Protein AF-A0A0R3RC57-F1 (afdb_monomer_lite)

Structure (mmCIF, N/CA/C/O backbone):
data_AF-A0A0R3RC57-F1
#
_entry.id   AF-A0A0R3RC57-F1
#
loop_
_atom_site.group_PDB
_atom_site.id
_atom_site.type_symbol
_atom_site.label_atom_id
_atom_site.label_alt_id
_atom_site.label_comp_id
_atom_site.label_asym_id
_atom_site.label_entity_id
_atom_site.label_seq_id
_atom_site.pdbx_PDB_ins_code
_atom_site.Cartn_x
_atom_site.Cartn_y
_atom_site.Cartn_z
_atom_site.occupancy
_atom_site.B_iso_or_equiv
_atom_site.auth_seq_id
_atom_site.auth_comp_id
_atom_site.auth_asym_id
_atom_site.auth_atom_id
_atom_site.pdbx_PDB_model_num
ATOM 1 N N . LEU A 1 1 ? 7.160 -2.584 8.795 1.00 92.94 1 LEU A N 1
ATOM 2 C CA . LEU A 1 1 ? 5.883 -3.327 8.673 1.00 92.94 1 LEU A CA 1
ATOM 3 C C . LEU A 1 1 ? 5.957 -4.196 7.438 1.00 92.94 1 LEU A C 1
ATOM 5 O O . LEU A 1 1 ? 6.513 -3.754 6.441 1.00 92.94 1 LEU A O 1
ATOM 9 N N . THR A 1 2 ? 5.353 -5.369 7.499 1.00 95.31 2 THR A N 1
ATOM 10 C CA . THR A 1 2 ? 5.148 -6.267 6.368 1.00 95.31 2 THR A CA 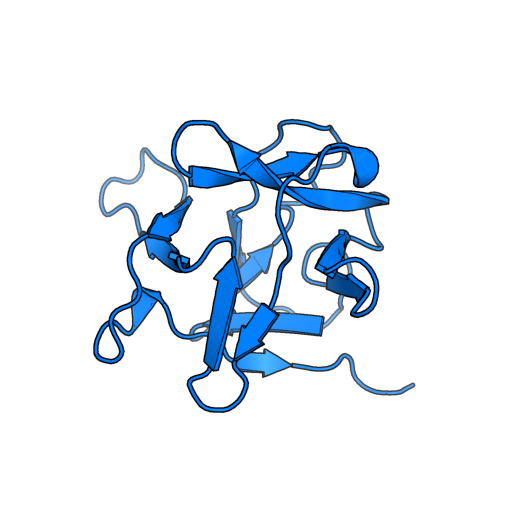1
ATOM 11 C C . THR A 1 2 ? 3.653 -6.541 6.260 1.00 95.31 2 THR A C 1
ATOM 13 O O . THR A 1 2 ? 2.995 -6.787 7.271 1.00 95.31 2 THR A O 1
ATOM 16 N N . PHE A 1 3 ? 3.108 -6.469 5.047 1.00 97.19 3 PHE A N 1
ATOM 17 C CA . PHE A 1 3 ? 1.697 -6.741 4.768 1.00 97.19 3 PHE A CA 1
ATOM 18 C C . PHE A 1 3 ? 1.585 -8.117 4.127 1.00 97.19 3 PHE A C 1
ATOM 20 O O . PHE A 1 3 ? 1.919 -8.268 2.952 1.00 97.19 3 PHE A O 1
ATOM 27 N N . ARG A 1 4 ? 1.156 -9.120 4.895 1.00 96.44 4 ARG A N 1
ATOM 28 C CA . ARG A 1 4 ? 1.117 -10.518 4.456 1.00 96.44 4 ARG A CA 1
ATOM 29 C C . ARG A 1 4 ? -0.303 -10.998 4.193 1.00 96.44 4 ARG A C 1
ATOM 31 O O . ARG A 1 4 ? -1.207 -10.741 4.977 1.00 96.44 4 ARG A O 1
ATOM 38 N N . GLN A 1 5 ? -0.474 -11.786 3.142 1.00 95.75 5 GLN A N 1
ATOM 39 C CA . GLN A 1 5 ? -1.684 -12.546 2.862 1.00 95.75 5 GLN A CA 1
ATOM 40 C C . GLN A 1 5 ? -1.277 -13.974 2.485 1.00 95.75 5 GLN A C 1
ATOM 42 O O . GLN A 1 5 ? -0.599 -14.202 1.486 1.00 95.75 5 GLN A O 1
ATOM 47 N N . GLY A 1 6 ? -1.615 -14.959 3.320 1.00 93.38 6 GLY A N 1
ATOM 48 C CA . GLY A 1 6 ? -1.116 -16.327 3.140 1.00 93.38 6 GLY A CA 1
ATOM 49 C C . GLY A 1 6 ? 0.419 -16.388 3.179 1.00 93.38 6 GLY A C 1
ATOM 50 O O . GLY A 1 6 ? 1.025 -16.055 4.200 1.00 93.38 6 GLY A O 1
ATOM 51 N N . ASN A 1 7 ? 1.040 -16.820 2.077 1.00 93.56 7 ASN A N 1
ATOM 52 C CA . ASN A 1 7 ? 2.495 -16.924 1.906 1.00 93.56 7 ASN A CA 1
ATOM 53 C C . ASN A 1 7 ? 3.110 -15.783 1.072 1.00 93.56 7 ASN A C 1
ATOM 55 O O . ASN A 1 7 ? 4.300 -15.849 0.752 1.00 93.56 7 ASN A O 1
ATOM 59 N N . VAL A 1 8 ? 2.323 -14.769 0.702 1.00 95.19 8 VAL A N 1
ATOM 60 C CA . VAL A 1 8 ? 2.773 -13.629 -0.105 1.00 95.19 8 VAL A CA 1
ATOM 61 C C . VAL A 1 8 ? 2.689 -12.318 0.667 1.00 95.19 8 VAL A C 1
ATOM 63 O O . VAL A 1 8 ? 1.844 -12.145 1.542 1.00 95.19 8 VAL A O 1
ATOM 66 N N . CYS A 1 9 ? 3.597 -11.405 0.349 1.00 96.50 9 CYS A N 1
ATOM 67 C CA . CYS A 1 9 ? 3.772 -10.119 1.002 1.00 96.50 9 CYS A CA 1
ATOM 68 C C . CYS A 1 9 ? 3.709 -8.999 -0.038 1.00 96.50 9 CYS A C 1
ATOM 70 O O . CYS A 1 9 ? 4.174 -9.199 -1.161 1.00 96.50 9 CYS A O 1
ATOM 72 N N . ILE A 1 10 ? 3.167 -7.830 0.331 1.00 97.06 10 ILE A N 1
ATOM 73 C CA . ILE A 1 10 ? 3.277 -6.619 -0.497 1.00 97.06 10 ILE A CA 1
ATOM 74 C C . ILE A 1 10 ? 4.758 -6.290 -0.665 1.00 97.06 10 ILE A C 1
ATOM 76 O O . ILE A 1 10 ? 5.476 -6.083 0.316 1.00 97.06 10 ILE A O 1
ATOM 80 N N . ASP A 1 11 ? 5.190 -6.231 -1.915 1.00 96.25 11 ASP A N 1
ATOM 81 C CA . ASP A 1 11 ? 6.587 -6.199 -2.304 1.00 96.25 11 ASP A CA 1
ATOM 82 C C . ASP A 1 11 ? 6.800 -5.106 -3.359 1.00 96.25 11 ASP A C 1
ATOM 84 O O . ASP A 1 11 ? 6.041 -4.978 -4.325 1.00 96.25 11 ASP A O 1
ATOM 88 N N . SER A 1 12 ? 7.850 -4.303 -3.189 1.00 96.12 12 SE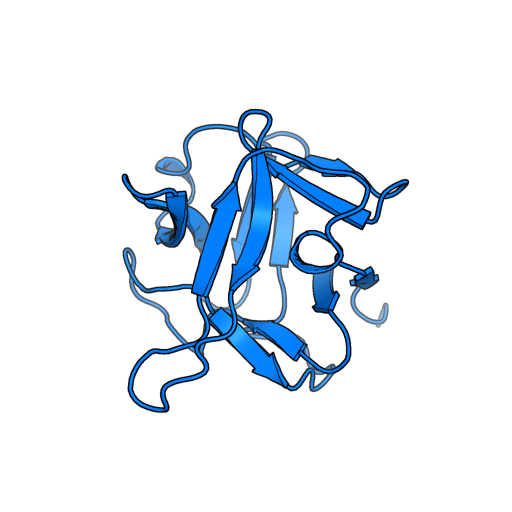R A N 1
ATOM 89 C CA . SER A 1 12 ? 8.242 -3.288 -4.169 1.00 96.12 12 SER A CA 1
ATOM 90 C C . SER A 1 12 ? 8.807 -3.890 -5.466 1.00 96.12 12 SER A C 1
ATOM 92 O O . SER A 1 12 ? 9.189 -3.146 -6.363 1.00 96.12 12 SER A O 1
ATOM 94 N N . LEU A 1 13 ? 8.910 -5.219 -5.556 1.00 94.81 13 LEU A N 1
ATOM 95 C CA . LEU A 1 13 ? 9.507 -6.032 -6.618 1.00 94.81 13 LEU A CA 1
ATOM 96 C C . LEU A 1 13 ? 10.940 -5.607 -6.961 1.00 94.81 13 LEU A C 1
ATOM 98 O O . LEU A 1 13 ? 11.355 -5.642 -8.119 1.00 94.81 13 LEU A O 1
ATOM 102 N N . GLY A 1 14 ? 11.673 -5.113 -5.958 1.00 94.12 14 GLY A N 1
ATOM 103 C CA . GLY A 1 14 ? 13.000 -4.528 -6.146 1.00 94.12 14 GLY A CA 1
ATOM 104 C C . GLY A 1 14 ? 13.006 -3.257 -7.009 1.00 94.12 14 GLY A C 1
ATOM 105 O O . GLY A 1 14 ? 14.050 -2.860 -7.516 1.00 94.12 14 GLY A O 1
ATOM 106 N N . ARG A 1 15 ? 11.851 -2.616 -7.233 1.00 95.44 15 ARG A N 1
ATOM 107 C CA . ARG A 1 15 ? 11.750 -1.384 -8.023 1.00 95.44 15 ARG A CA 1
ATOM 108 C C . ARG A 1 15 ? 12.212 -0.179 -7.205 1.00 95.44 15 ARG A C 1
ATOM 110 O O . ARG A 1 15 ? 11.876 -0.036 -6.030 1.00 95.44 15 ARG A O 1
ATOM 117 N N . HIS A 1 16 ? 12.932 0.720 -7.874 1.00 95.56 16 HIS A N 1
ATOM 118 C CA . HIS A 1 16 ? 13.484 1.954 -7.296 1.00 95.56 16 HIS A CA 1
ATOM 119 C C . HIS A 1 16 ? 13.083 3.222 -8.055 1.00 95.56 16 HIS A C 1
ATOM 121 O O . HIS A 1 16 ? 13.558 4.312 -7.748 1.00 95.56 16 HIS A O 1
ATOM 127 N N . THR A 1 17 ? 12.225 3.094 -9.063 1.00 97.19 17 THR A N 1
ATOM 128 C CA . THR A 1 17 ? 11.789 4.201 -9.914 1.00 97.19 17 THR A CA 1
ATOM 129 C C . THR A 1 17 ? 10.349 4.576 -9.599 1.00 97.19 17 THR A C 1
ATOM 131 O O . THR A 1 17 ? 9.506 3.705 -9.369 1.00 97.19 17 THR A O 1
ATOM 134 N N . ALA A 1 18 ? 10.051 5.876 -9.587 1.00 97.12 18 ALA A N 1
ATOM 135 C CA . ALA A 1 18 ? 8.677 6.353 -9.473 1.00 97.12 18 ALA A CA 1
ATOM 136 C C . ALA A 1 18 ? 7.821 5.823 -10.638 1.00 97.12 18 ALA A C 1
ATOM 138 O O . ALA A 1 18 ? 8.347 5.514 -11.706 1.00 97.12 18 ALA A O 1
ATOM 139 N N . LEU A 1 19 ? 6.512 5.716 -10.409 1.00 96.44 19 LEU A N 1
ATOM 140 C CA . LEU A 1 19 ? 5.511 5.140 -11.314 1.00 96.44 19 LEU A CA 1
ATOM 141 C C . LEU A 1 19 ? 5.656 3.628 -11.567 1.00 96.44 19 LEU A C 1
ATOM 143 O O . LEU A 1 19 ? 4.932 3.074 -12.389 1.00 96.44 19 LEU A O 1
ATOM 147 N N . SER A 1 20 ? 6.546 2.938 -10.849 1.00 95.94 20 SER A N 1
ATOM 148 C CA . SER A 1 20 ? 6.640 1.474 -10.919 1.00 95.94 20 SER A CA 1
ATOM 149 C C . SER A 1 20 ? 5.494 0.816 -10.159 1.00 95.94 20 SER A C 1
ATOM 151 O O . SER A 1 20 ? 5.095 1.307 -9.107 1.00 95.94 20 SER A O 1
ATOM 153 N N . SER A 1 21 ? 5.018 -0.332 -10.630 1.00 93.19 21 SER A N 1
ATOM 154 C CA . SER A 1 21 ? 4.025 -1.138 -9.917 1.00 93.19 21 SER A CA 1
ATOM 155 C C . SER A 1 21 ? 4.550 -1.643 -8.569 1.00 93.19 21 SER A C 1
ATOM 157 O O . SER A 1 21 ? 5.703 -2.069 -8.466 1.00 93.19 21 SER A O 1
ATOM 159 N N . VAL A 1 22 ? 3.678 -1.661 -7.562 1.00 95.50 22 VAL A N 1
ATOM 160 C CA . VAL A 1 22 ? 3.856 -2.472 -6.350 1.00 95.50 22 VAL A CA 1
ATOM 161 C C . VAL A 1 22 ? 3.122 -3.788 -6.577 1.00 95.50 22 VAL A C 1
ATOM 163 O O . VAL A 1 22 ? 2.019 -3.799 -7.121 1.00 95.50 22 VAL A O 1
ATOM 166 N N . GLY A 1 23 ? 3.731 -4.900 -6.184 1.00 94.44 23 GLY A N 1
ATOM 167 C CA . GLY A 1 23 ? 3.153 -6.220 -6.388 1.00 94.44 23 GLY A CA 1
ATOM 168 C C . GLY A 1 23 ? 3.183 -7.056 -5.126 1.00 94.44 23 GLY A C 1
ATOM 169 O O . GLY A 1 23 ? 3.257 -6.546 -4.007 1.00 94.44 23 GLY A O 1
ATOM 170 N N . ILE A 1 24 ? 3.135 -8.366 -5.331 1.00 94.62 24 ILE A N 1
ATOM 171 C CA . ILE A 1 24 ? 3.311 -9.350 -4.274 1.00 94.62 24 ILE A CA 1
ATOM 172 C C . ILE A 1 24 ? 4.432 -10.322 -4.621 1.00 94.62 24 ILE A C 1
ATOM 174 O O . ILE A 1 24 ? 4.618 -10.691 -5.781 1.00 94.62 24 ILE A O 1
ATOM 178 N N . TYR A 1 25 ? 5.141 -10.789 -3.602 1.00 94.12 25 TYR A N 1
ATOM 179 C CA . TYR A 1 25 ? 6.108 -11.875 -3.731 1.00 94.12 25 TYR A CA 1
ATOM 180 C C . TYR A 1 25 ? 6.049 -12.788 -2.509 1.00 94.12 25 TYR A C 1
ATOM 182 O O . TYR A 1 25 ? 5.442 -12.436 -1.499 1.00 94.12 25 TYR A O 1
ATOM 190 N N . ARG A 1 26 ? 6.656 -13.979 -2.582 1.00 94.88 26 ARG A N 1
ATOM 191 C CA . ARG A 1 26 ? 6.713 -14.879 -1.420 1.00 94.88 26 ARG A CA 1
ATOM 192 C C . ARG A 1 26 ? 7.389 -14.176 -0.248 1.00 94.88 26 ARG A C 1
ATOM 194 O O . ARG A 1 26 ? 8.481 -13.631 -0.406 1.00 94.88 26 ARG A O 1
ATOM 201 N N . CYS A 1 27 ? 6.755 -14.226 0.917 1.00 94.88 27 CYS A N 1
ATOM 202 C CA . CYS A 1 27 ? 7.322 -13.663 2.133 1.00 94.88 27 CYS A CA 1
ATOM 203 C C . CYS A 1 27 ? 8.627 -14.382 2.487 1.00 94.88 27 CYS A C 1
ATOM 205 O O . CYS A 1 27 ? 8.639 -15.610 2.588 1.00 94.88 27 CYS A O 1
ATOM 207 N N . HIS A 1 28 ? 9.708 -13.631 2.693 1.00 92.69 28 HIS A N 1
ATOM 208 C CA . HIS A 1 28 ? 11.017 -14.195 3.058 1.00 92.69 28 HIS A CA 1
ATOM 209 C C . HIS A 1 28 ? 11.537 -13.718 4.421 1.00 92.69 28 HIS A C 1
ATOM 211 O O . HIS A 1 28 ? 12.540 -14.232 4.902 1.00 92.69 28 HIS A O 1
ATOM 217 N N . GLY A 1 29 ? 10.862 -12.761 5.068 1.00 88.88 29 GLY A N 1
ATOM 218 C CA . GLY A 1 29 ? 11.134 -12.387 6.463 1.00 88.88 29 GLY A CA 1
ATOM 219 C C . GLY A 1 29 ? 12.437 -11.615 6.703 1.00 88.88 29 GLY A C 1
ATOM 220 O O . GLY A 1 29 ? 12.819 -11.426 7.852 1.00 88.88 29 GLY A O 1
ATOM 221 N N . THR A 1 30 ? 13.111 -11.144 5.650 1.00 88.12 30 THR A N 1
ATOM 222 C CA . THR A 1 30 ? 14.388 -10.406 5.763 1.00 88.12 30 THR A CA 1
ATOM 223 C C . THR A 1 30 ? 14.243 -8.894 5.556 1.00 88.12 30 THR A C 1
ATOM 225 O O . THR A 1 30 ? 15.245 -8.202 5.405 1.00 88.12 30 THR A O 1
ATOM 228 N N . GLY A 1 31 ? 13.013 -8.371 5.513 1.00 88.56 31 GLY A N 1
ATOM 229 C CA . GLY A 1 31 ? 12.743 -6.949 5.273 1.00 88.56 31 GLY A CA 1
ATOM 230 C C . GLY A 1 31 ? 13.029 -6.519 3.829 1.00 88.56 31 GLY A C 1
ATOM 231 O O . GLY A 1 31 ? 12.656 -7.216 2.886 1.00 88.56 31 GLY A O 1
ATOM 232 N N . GLY A 1 32 ? 13.672 -5.363 3.644 1.00 91.38 32 GLY A N 1
ATOM 233 C CA . GLY A 1 32 ? 14.071 -4.863 2.324 1.00 91.38 32 GLY A CA 1
ATOM 234 C C . GLY A 1 32 ? 12.888 -4.362 1.490 1.00 91.38 32 GLY A C 1
ATOM 235 O O . GLY A 1 32 ? 12.182 -3.436 1.884 1.00 91.38 32 GLY A O 1
ATOM 236 N N . ASN A 1 33 ? 12.669 -4.960 0.321 1.00 95.31 33 ASN A N 1
ATOM 237 C CA . ASN A 1 33 ? 11.556 -4.647 -0.585 1.00 95.31 33 ASN A CA 1
ATOM 238 C C . ASN A 1 33 ? 10.177 -5.094 -0.064 1.00 95.31 33 ASN A C 1
ATOM 240 O O . ASN A 1 33 ? 9.165 -4.639 -0.595 1.00 95.31 33 ASN A O 1
ATOM 244 N N . GLN A 1 34 ? 10.127 -5.931 0.977 1.00 96.12 34 GLN A N 1
ATOM 245 C CA . GLN A 1 34 ? 8.889 -6.338 1.665 1.00 96.12 34 GLN A CA 1
ATOM 246 C C . GLN A 1 34 ? 8.603 -5.519 2.927 1.00 96.12 34 GLN A C 1
ATOM 248 O O . GLN A 1 34 ? 7.632 -5.783 3.638 1.00 96.12 34 GLN A O 1
ATOM 253 N N . GLU A 1 35 ? 9.454 -4.534 3.220 1.00 95.56 35 GLU A N 1
ATOM 254 C CA . GLU A 1 35 ? 9.308 -3.669 4.376 1.00 95.56 35 GLU A CA 1
ATOM 255 C C . GLU A 1 35 ? 8.716 -2.310 3.999 1.00 95.56 35 GLU A C 1
ATOM 257 O O . GLU A 1 35 ? 9.094 -1.668 3.018 1.00 95.56 35 GLU A O 1
ATOM 262 N N . TRP A 1 36 ? 7.812 -1.845 4.854 1.00 96.44 36 TRP A N 1
ATOM 263 C CA . TRP A 1 36 ? 7.126 -0.571 4.734 1.00 96.44 36 TRP A CA 1
ATOM 264 C C . TRP A 1 36 ? 7.095 0.147 6.079 1.00 96.44 36 TRP A C 1
ATOM 266 O O . TRP A 1 36 ? 6.845 -0.451 7.127 1.00 96.44 36 TRP A O 1
ATOM 276 N N . VAL A 1 37 ? 7.325 1.451 6.057 1.00 96.00 37 VAL A N 1
ATOM 277 C CA . VAL A 1 37 ? 7.282 2.324 7.228 1.00 96.00 37 VAL A CA 1
ATOM 278 C C . VAL A 1 37 ? 6.075 3.234 7.084 1.00 96.00 37 VAL A C 1
ATOM 280 O O . VAL A 1 37 ? 6.040 4.084 6.192 1.00 96.00 37 VAL A O 1
ATOM 283 N N . LEU A 1 38 ? 5.082 3.055 7.955 1.00 95.69 38 LEU A N 1
ATOM 284 C CA . LEU A 1 38 ? 3.958 3.976 8.047 1.00 95.69 38 LEU A CA 1
ATOM 285 C C . LEU A 1 38 ? 4.380 5.204 8.845 1.00 95.69 38 LEU A C 1
ATOM 287 O O . LEU A 1 38 ? 4.861 5.098 9.970 1.00 95.69 38 LEU A O 1
ATOM 291 N N . ASN A 1 39 ? 4.186 6.380 8.263 1.00 94.81 39 ASN A N 1
ATOM 292 C CA . ASN A 1 39 ? 4.198 7.621 9.015 1.00 94.81 39 ASN A CA 1
ATOM 293 C C . ASN A 1 39 ? 2.761 7.968 9.412 1.00 94.81 39 ASN A C 1
ATOM 295 O O . ASN A 1 39 ? 2.020 8.487 8.581 1.00 94.81 39 ASN A O 1
ATOM 299 N N . ASP A 1 40 ? 2.375 7.722 10.663 1.00 88.69 40 ASP A N 1
ATOM 300 C CA . ASP A 1 40 ? 0.991 7.919 11.126 1.00 88.69 40 ASP A CA 1
ATOM 301 C C . ASP A 1 40 ? 0.526 9.378 11.028 1.00 88.69 40 ASP A C 1
ATOM 303 O O . ASP A 1 40 ? -0.636 9.660 10.716 1.00 88.69 40 ASP A O 1
ATOM 307 N N . LYS A 1 41 ? 1.446 10.334 11.219 1.00 92.06 41 LYS A N 1
ATOM 308 C CA . LYS A 1 41 ? 1.148 11.771 11.128 1.00 92.06 41 LYS A CA 1
ATOM 309 C C . LYS A 1 41 ? 0.722 12.170 9.717 1.00 92.06 41 LYS A C 1
ATOM 311 O O . LYS A 1 41 ? -0.231 12.933 9.569 1.00 92.06 41 LYS A O 1
ATOM 316 N N . PHE A 1 42 ? 1.410 11.661 8.697 1.00 93.25 42 PHE A N 1
ATOM 317 C CA . PHE A 1 42 ? 1.134 12.000 7.298 1.00 93.25 42 PHE A CA 1
ATOM 318 C C . PHE A 1 42 ? 0.276 10.955 6.572 1.00 93.25 42 PHE A C 1
ATOM 320 O O . PHE A 1 42 ? -0.265 11.254 5.516 1.00 93.25 42 PHE A O 1
ATOM 327 N N . GLY A 1 43 ? 0.108 9.755 7.132 1.00 95.69 43 GLY A N 1
ATOM 328 C CA . GLY A 1 43 ? -0.585 8.636 6.493 1.00 95.69 43 GLY A CA 1
ATOM 329 C C . GLY A 1 43 ? 0.125 8.138 5.235 1.00 95.69 43 GLY A C 1
ATOM 330 O O . GLY A 1 43 ? -0.531 7.867 4.234 1.00 95.69 43 GLY A O 1
ATOM 331 N N . VAL A 1 44 ? 1.457 8.065 5.246 1.00 97.38 44 VAL A N 1
ATOM 332 C CA . VAL A 1 44 ? 2.246 7.660 4.071 1.00 97.38 44 VAL A CA 1
ATOM 333 C C . VAL A 1 44 ? 3.024 6.383 4.375 1.00 97.38 44 VAL A C 1
ATOM 335 O O . VAL A 1 44 ? 3.679 6.301 5.412 1.00 97.38 44 VAL A O 1
ATOM 338 N N . LEU A 1 45 ? 2.967 5.404 3.466 1.00 97.50 45 LEU A N 1
ATOM 339 C CA . LEU A 1 45 ? 3.722 4.152 3.543 1.00 97.50 45 LEU A CA 1
ATOM 340 C C . LEU A 1 45 ? 4.986 4.244 2.699 1.00 97.50 45 LEU A C 1
ATOM 342 O O . LEU A 1 45 ? 4.916 4.186 1.474 1.00 97.50 45 LEU A O 1
ATOM 346 N N . LYS A 1 46 ? 6.137 4.381 3.354 1.00 97.56 46 LYS A N 1
ATOM 347 C CA . LYS A 1 46 ? 7.445 4.519 2.714 1.00 97.56 46 LYS A CA 1
ATOM 348 C C . LYS A 1 46 ? 8.179 3.183 2.661 1.00 97.56 46 LYS A C 1
ATOM 350 O O . LYS A 1 46 ? 8.283 2.501 3.672 1.00 97.56 46 LYS A O 1
ATOM 355 N N . SER A 1 47 ? 8.760 2.854 1.516 1.00 96.69 47 SER A N 1
ATOM 356 C CA . SER A 1 47 ? 9.771 1.806 1.402 1.00 96.69 47 SER A CA 1
ATOM 357 C C . SER A 1 47 ? 11.108 2.336 1.945 1.00 96.69 47 SER A C 1
ATOM 359 O O . SER A 1 47 ? 11.641 3.309 1.392 1.00 96.69 47 SER A O 1
ATOM 361 N N . PRO A 1 48 ? 11.689 1.734 2.998 1.00 94.00 48 PRO A N 1
ATOM 362 C CA . PRO A 1 48 ? 13.028 2.096 3.460 1.00 94.00 48 PRO A CA 1
ATOM 363 C C . PRO A 1 48 ? 14.105 1.724 2.426 1.00 94.00 48 PRO A C 1
ATOM 365 O O . PRO A 1 48 ? 15.15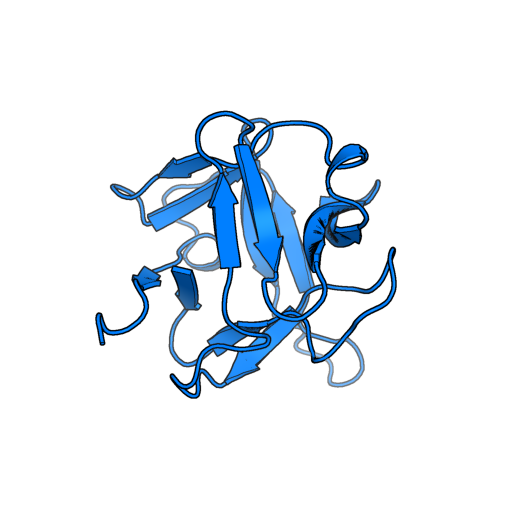7 2.352 2.392 1.00 94.00 48 PRO A O 1
ATOM 368 N N . TYR A 1 49 ? 13.816 0.762 1.544 1.00 92.69 49 TYR A N 1
ATOM 369 C CA . TYR A 1 49 ? 14.721 0.280 0.502 1.00 92.69 49 TYR A CA 1
ATOM 370 C C . TYR A 1 49 ? 14.895 1.258 -0.675 1.00 92.69 49 TYR A C 1
ATOM 372 O O . TYR A 1 49 ? 16.010 1.471 -1.143 1.00 92.69 49 TYR A O 1
ATOM 380 N N . SER A 1 50 ? 13.813 1.882 -1.158 1.00 95.94 50 SER A N 1
ATOM 381 C CA . SER A 1 50 ? 13.856 2.793 -2.322 1.00 95.94 50 SER A CA 1
ATOM 382 C C . SER A 1 50 ? 13.649 4.271 -1.986 1.00 95.94 50 SER A C 1
ATOM 384 O O . SER A 1 50 ? 13.833 5.127 -2.846 1.00 95.94 50 SER A O 1
ATOM 386 N N . ASN A 1 51 ? 13.245 4.592 -0.754 1.00 96.38 51 ASN A N 1
ATOM 387 C CA . ASN A 1 51 ? 12.747 5.908 -0.342 1.00 96.38 51 ASN A CA 1
ATOM 388 C C . ASN A 1 51 ? 11.484 6.402 -1.075 1.00 96.38 51 ASN A C 1
ATOM 390 O O . ASN A 1 51 ? 11.069 7.543 -0.857 1.00 96.38 51 ASN A O 1
ATOM 394 N N . LEU A 1 52 ? 10.849 5.555 -1.887 1.00 98.19 52 LEU A N 1
ATOM 395 C CA . LEU A 1 52 ? 9.549 5.818 -2.496 1.00 98.19 52 LEU A CA 1
ATOM 396 C C . LEU A 1 52 ? 8.421 5.371 -1.568 1.00 98.19 52 LEU A C 1
ATOM 398 O O . LEU A 1 52 ? 8.633 4.616 -0.621 1.00 98.19 52 LEU A O 1
ATOM 402 N N . CYS A 1 53 ? 7.214 5.839 -1.845 1.00 98.19 53 CYS A N 1
ATOM 403 C CA . CYS A 1 53 ? 6.023 5.540 -1.076 1.00 98.19 53 CYS A CA 1
ATOM 404 C C . CYS A 1 53 ? 4.958 4.852 -1.927 1.00 98.19 53 CYS A C 1
ATOM 406 O O . CYS A 1 53 ? 4.860 5.113 -3.127 1.00 98.19 53 CYS A O 1
ATOM 408 N N . ILE A 1 54 ? 4.150 3.997 -1.298 1.00 97.81 54 ILE A N 1
ATOM 409 C CA . ILE A 1 54 ? 2.977 3.409 -1.946 1.00 97.81 54 ILE A CA 1
ATOM 410 C C . ILE A 1 54 ? 1.937 4.512 -2.161 1.00 97.81 54 ILE A C 1
ATOM 412 O O . ILE A 1 54 ? 1.553 5.223 -1.228 1.00 97.81 54 ILE A O 1
ATOM 416 N N . THR A 1 55 ? 1.436 4.617 -3.383 1.00 97.06 55 THR A N 1
ATOM 417 C CA . THR A 1 55 ? 0.239 5.378 -3.743 1.00 97.06 55 THR A CA 1
ATOM 418 C C . THR A 1 55 ? -0.576 4.583 -4.760 1.00 97.06 55 THR A C 1
ATOM 420 O O . THR A 1 55 ? -0.194 3.478 -5.122 1.00 97.06 55 THR A O 1
ATOM 423 N N . ASP A 1 56 ? -1.707 5.115 -5.194 1.00 96.31 56 ASP A N 1
ATOM 424 C CA . ASP A 1 56 ? -2.519 4.604 -6.290 1.00 96.31 56 ASP A CA 1
ATOM 425 C C . ASP A 1 56 ? -2.354 5.459 -7.554 1.00 96.31 56 ASP A C 1
ATOM 427 O O . ASP A 1 56 ? -2.049 6.655 -7.470 1.00 96.31 56 ASP A O 1
ATOM 431 N N . ASP A 1 57 ? -2.525 4.827 -8.714 1.00 95.31 57 ASP A N 1
ATOM 432 C CA . ASP A 1 57 ? -2.693 5.490 -10.008 1.00 95.31 57 ASP A CA 1
ATOM 433 C C . ASP A 1 57 ? -4.166 5.877 -10.264 1.00 95.31 57 ASP A C 1
ATOM 435 O O . ASP A 1 57 ? -5.046 5.651 -9.436 1.00 95.31 57 ASP A O 1
ATOM 439 N N . GLU A 1 58 ? -4.468 6.440 -11.438 1.00 92.94 58 GLU A N 1
ATOM 440 C CA . GLU A 1 58 ? -5.838 6.844 -11.808 1.00 92.94 58 GLU A CA 1
ATOM 441 C C . GLU A 1 58 ? -6.844 5.680 -11.856 1.00 92.94 58 GLU A C 1
ATOM 443 O O . GLU A 1 58 ? -8.054 5.904 -11.831 1.00 92.94 58 GLU A O 1
ATOM 448 N N . LYS A 1 59 ? -6.360 4.435 -11.922 1.00 92.81 59 LYS A N 1
ATOM 449 C CA . LYS A 1 59 ? -7.172 3.213 -11.933 1.00 92.81 59 LYS A CA 1
ATOM 450 C C . LYS A 1 59 ? -7.282 2.579 -10.545 1.00 92.81 59 LYS A C 1
ATOM 452 O O . LYS A 1 59 ? -7.902 1.525 -10.419 1.00 92.81 59 LYS A O 1
ATOM 457 N N . GLY A 1 60 ? -6.677 3.178 -9.519 1.00 94.25 60 GLY A N 1
ATOM 458 C CA . GLY A 1 60 ? -6.626 2.627 -8.169 1.00 94.25 60 GLY A CA 1
ATOM 459 C C . GLY A 1 60 ? -5.574 1.529 -7.987 1.00 94.25 60 GLY A C 1
ATOM 460 O O . GLY A 1 60 ? -5.575 0.867 -6.954 1.00 94.25 60 GLY A O 1
ATOM 461 N N . THR A 1 61 ? -4.691 1.290 -8.959 1.00 95.69 61 THR A N 1
ATOM 462 C CA . THR A 1 61 ? -3.624 0.284 -8.851 1.00 95.69 61 THR A CA 1
ATOM 463 C C . THR A 1 61 ? -2.468 0.830 -8.025 1.00 95.69 61 THR A C 1
ATOM 465 O O . THR A 1 61 ? -2.052 1.972 -8.213 1.00 95.69 61 THR A O 1
ATOM 468 N N . LEU A 1 62 ? -1.933 0.019 -7.111 1.00 97.00 62 LEU A N 1
ATOM 469 C CA . LEU A 1 62 ? -0.849 0.439 -6.230 1.00 97.00 62 LEU A CA 1
ATOM 470 C C . LEU A 1 62 ? 0.479 0.538 -6.992 1.00 97.00 62 LEU A C 1
ATOM 472 O O . LEU A 1 62 ? 0.946 -0.406 -7.633 1.00 97.00 62 LEU A O 1
ATOM 476 N N . ILE A 1 63 ? 1.120 1.691 -6.861 1.00 97.06 63 ILE A N 1
ATOM 477 C CA . ILE A 1 63 ? 2.394 2.043 -7.482 1.00 97.06 63 ILE A CA 1
ATOM 478 C C . ILE A 1 63 ? 3.329 2.692 -6.456 1.00 97.06 63 ILE A C 1
ATOM 480 O O . ILE A 1 63 ? 2.907 3.180 -5.406 1.00 97.06 63 ILE A O 1
ATOM 484 N N . LEU A 1 64 ? 4.617 2.730 -6.777 1.00 97.88 64 LEU A N 1
ATOM 485 C CA . LEU A 1 64 ? 5.614 3.517 -6.067 1.00 97.88 64 LEU A CA 1
ATOM 486 C C . LEU A 1 64 ? 5.664 4.929 -6.635 1.00 97.88 64 LEU A C 1
ATOM 488 O O . LEU A 1 64 ? 5.772 5.120 -7.844 1.00 97.88 64 LEU A O 1
ATOM 492 N N . HIS A 1 65 ? 5.687 5.932 -5.769 1.00 98.06 65 HIS A N 1
ATOM 493 C CA . HIS A 1 65 ? 5.939 7.312 -6.167 1.00 98.06 65 HIS A CA 1
ATOM 494 C C . HIS A 1 65 ? 6.710 8.070 -5.086 1.00 98.06 65 HIS A C 1
ATOM 496 O O . HIS A 1 65 ? 6.837 7.621 -3.949 1.00 98.06 65 HIS A O 1
ATOM 502 N N . TYR A 1 66 ? 7.220 9.254 -5.417 1.00 97.94 66 TYR A N 1
ATOM 503 C CA . TYR A 1 66 ? 7.674 10.212 -4.411 1.00 97.94 66 TYR A CA 1
ATOM 504 C C . TYR A 1 66 ? 6.594 10.457 -3.350 1.00 97.94 66 TYR A C 1
ATOM 506 O O . TYR A 1 66 ? 5.425 10.677 -3.666 1.00 97.94 66 TYR A O 1
ATOM 514 N N . CYS A 1 67 ? 6.998 10.449 -2.084 1.00 96.81 67 CYS A N 1
ATOM 515 C CA . CYS A 1 67 ? 6.084 10.495 -0.943 1.00 96.81 67 CYS A CA 1
ATOM 516 C C . CYS A 1 67 ? 5.226 11.766 -0.883 1.00 96.81 67 CYS A C 1
ATOM 518 O O . CYS A 1 67 ? 4.075 11.706 -0.466 1.00 96.81 67 CYS A O 1
ATOM 520 N N . ASN A 1 68 ? 5.740 12.901 -1.365 1.00 95.25 68 ASN A N 1
ATOM 521 C CA . ASN A 1 68 ? 4.990 14.158 -1.471 1.00 95.25 68 ASN A CA 1
ATOM 522 C C . ASN A 1 68 ? 3.879 14.131 -2.537 1.00 95.25 68 ASN A C 1
ATOM 524 O O . ASN A 1 68 ? 3.016 15.001 -2.532 1.00 95.25 68 ASN A O 1
ATOM 528 N N . MET A 1 69 ? 3.895 13.149 -3.438 1.00 95.19 69 MET A N 1
ATOM 529 C CA . MET A 1 69 ? 2.870 12.956 -4.468 1.00 95.19 69 MET A CA 1
ATOM 530 C C . MET A 1 69 ? 1.786 11.967 -4.032 1.00 95.19 69 MET A C 1
ATOM 532 O O . MET A 1 69 ? 0.815 11.761 -4.758 1.00 95.19 69 MET A O 1
ATOM 536 N N . THR A 1 70 ? 1.930 11.353 -2.852 1.00 93.38 70 THR A N 1
ATOM 537 C CA . THR A 1 70 ? 0.897 10.474 -2.300 1.00 93.38 70 THR A CA 1
ATOM 538 C C . THR A 1 70 ? -0.307 11.324 -1.908 1.00 93.38 70 THR A C 1
ATOM 540 O O . THR A 1 70 ? -0.235 12.145 -0.997 1.00 93.38 70 THR A O 1
ATOM 543 N N . ARG A 1 71 ? -1.422 11.143 -2.617 1.00 90.94 71 ARG A N 1
ATOM 544 C CA . ARG A 1 71 ? -2.706 11.775 -2.283 1.00 90.94 71 ARG A CA 1
ATOM 545 C C . ARG A 1 71 ? -3.444 10.918 -1.265 1.00 90.94 71 ARG A C 1
ATOM 547 O O . ARG A 1 71 ? -3.356 9.702 -1.352 1.00 90.94 71 ARG A O 1
ATOM 554 N N . GLY A 1 72 ? -4.209 11.517 -0.355 1.00 92.94 72 GLY A N 1
ATOM 555 C CA . GLY A 1 72 ? -4.927 10.770 0.686 1.00 92.94 72 GLY A CA 1
ATOM 556 C C . GLY A 1 72 ? -4.002 10.179 1.757 1.00 92.94 72 GLY A C 1
ATOM 557 O O . GLY A 1 72 ? -2.792 10.391 1.739 1.00 92.94 72 GLY A O 1
ATOM 558 N N . ARG A 1 73 ? -4.584 9.454 2.717 1.00 96.00 73 ARG A N 1
ATOM 559 C CA . ARG A 1 73 ? -3.863 8.868 3.858 1.00 96.00 73 ARG A CA 1
ATOM 560 C C . ARG A 1 73 ? -4.106 7.367 3.927 1.00 96.00 73 ARG A C 1
ATOM 562 O O . ARG A 1 73 ? -5.255 6.936 3.866 1.00 96.00 73 ARG A O 1
ATOM 569 N N . TRP A 1 74 ? -3.029 6.607 4.082 1.00 97.56 74 TRP A N 1
ATOM 570 C CA . TRP A 1 74 ? -3.070 5.198 4.445 1.00 97.56 74 TRP A CA 1
ATOM 571 C C . TRP A 1 74 ? -3.455 5.046 5.913 1.00 97.56 74 TRP A C 1
ATOM 573 O O . TRP A 1 74 ? -2.918 5.749 6.772 1.00 97.56 74 TRP A O 1
ATOM 583 N N . ILE A 1 75 ? -4.377 4.129 6.187 1.00 96.38 75 ILE A N 1
ATOM 584 C CA . ILE A 1 75 ? -4.859 3.801 7.529 1.00 96.38 75 ILE A CA 1
ATOM 585 C C . ILE A 1 75 ? -4.797 2.283 7.692 1.00 96.38 75 ILE A C 1
ATOM 587 O O . ILE A 1 75 ? -5.222 1.540 6.806 1.00 96.38 75 ILE A O 1
ATOM 591 N N . LEU A 1 76 ? -4.263 1.829 8.823 1.00 95.62 76 LEU A N 1
ATOM 592 C CA . LEU A 1 76 ? -4.277 0.422 9.208 1.00 95.62 76 LEU A CA 1
ATOM 593 C C . LEU A 1 76 ? -5.500 0.167 10.076 1.00 95.62 76 LEU A C 1
ATOM 595 O O . LEU A 1 76 ? -5.594 0.669 11.192 1.00 95.62 76 LEU A O 1
ATOM 599 N N . ASP A 1 77 ? -6.433 -0.616 9.557 1.00 95.25 77 ASP A N 1
ATOM 600 C CA . ASP A 1 77 ? -7.504 -1.199 10.351 1.00 95.25 77 ASP A CA 1
ATOM 601 C C . ASP A 1 77 ? -7.022 -2.557 10.8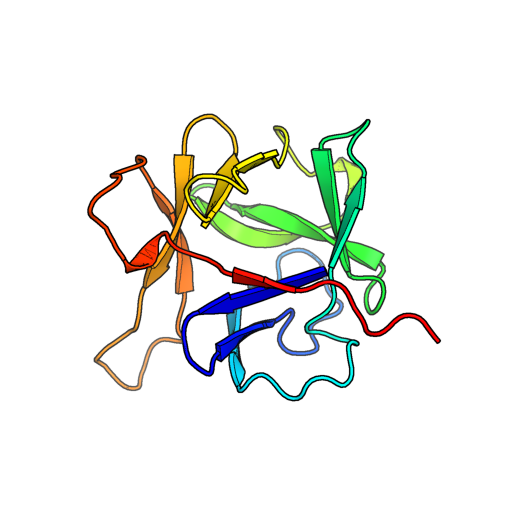62 1.00 95.25 77 ASP A C 1
ATOM 603 O O . ASP A 1 77 ? -7.174 -3.582 10.197 1.00 95.25 77 ASP A O 1
ATOM 607 N N . GLU A 1 78 ? -6.360 -2.542 12.022 1.00 92.62 78 GLU A N 1
ATOM 608 C CA . GLU A 1 78 ? -5.817 -3.750 12.656 1.00 92.62 78 GLU A CA 1
ATOM 609 C C . GLU A 1 78 ? -6.926 -4.718 13.096 1.00 92.62 78 GLU A C 1
ATOM 611 O O . GLU A 1 78 ? -6.710 -5.927 13.103 1.00 92.62 78 GLU A O 1
ATOM 616 N N . THR A 1 79 ? -8.125 -4.206 13.397 1.00 92.44 79 THR A N 1
ATOM 617 C CA . THR A 1 79 ? -9.275 -5.011 13.833 1.00 92.44 79 THR A CA 1
ATOM 618 C C . THR A 1 79 ? -9.767 -5.928 12.718 1.00 92.44 79 THR A C 1
ATOM 620 O O . THR A 1 79 ? -10.009 -7.110 12.955 1.00 92.44 79 THR A O 1
ATOM 623 N N . ASN A 1 80 ? -9.902 -5.402 11.497 1.00 93.31 80 ASN A N 1
ATOM 624 C CA . ASN A 1 80 ? -10.369 -6.181 10.345 1.00 93.31 80 ASN A CA 1
ATOM 625 C C . ASN A 1 80 ? -9.238 -6.642 9.415 1.00 93.31 80 ASN A C 1
ATOM 627 O O . ASN A 1 80 ? -9.514 -7.264 8.384 1.00 93.31 80 ASN A O 1
ATOM 631 N N . GLY A 1 81 ? -7.987 -6.309 9.745 1.00 95.62 81 GLY A N 1
ATOM 632 C CA . GLY A 1 81 ? -6.810 -6.606 8.933 1.00 95.62 81 GLY A CA 1
ATOM 633 C C . GLY A 1 81 ? -6.858 -5.931 7.563 1.00 95.62 81 GLY A C 1
ATOM 634 O O . GLY A 1 81 ? -6.686 -6.601 6.551 1.00 95.62 81 GLY A O 1
ATOM 635 N N . ARG A 1 82 ? -7.162 -4.629 7.484 1.00 96.62 82 ARG A N 1
ATOM 636 C CA . ARG A 1 82 ? -7.352 -3.916 6.203 1.00 96.62 82 ARG A CA 1
ATOM 637 C C . ARG A 1 82 ? -6.430 -2.720 6.063 1.00 96.62 82 ARG A C 1
ATOM 639 O O . ARG A 1 82 ? -6.321 -1.892 6.965 1.00 96.62 82 ARG A O 1
ATOM 646 N N . LEU A 1 83 ? -5.796 -2.609 4.898 1.00 97.50 83 LEU A N 1
ATOM 647 C CA . LEU A 1 83 ? -5.043 -1.421 4.512 1.00 97.50 83 LEU A CA 1
ATOM 648 C C . LEU A 1 83 ? -5.958 -0.487 3.717 1.00 97.50 83 LEU A C 1
ATOM 650 O O . LEU A 1 83 ? -6.326 -0.781 2.574 1.00 97.50 83 LEU A O 1
ATOM 654 N N . LEU A 1 84 ? -6.326 0.624 4.345 1.00 97.06 84 LEU A N 1
ATOM 655 C CA . LEU A 1 84 ? -7.336 1.557 3.869 1.00 97.06 84 LEU A CA 1
ATOM 656 C C . LEU A 1 84 ? -6.713 2.808 3.261 1.00 97.06 84 LEU A C 1
ATOM 658 O O . LEU A 1 84 ? -5.710 3.319 3.762 1.00 97.06 84 LEU A O 1
ATOM 662 N N . LYS A 1 85 ? -7.374 3.357 2.244 1.00 97.00 85 LYS A N 1
ATOM 663 C CA . LYS A 1 85 ? -7.089 4.683 1.692 1.00 97.00 85 LYS A CA 1
ATOM 664 C C . LYS A 1 85 ? -8.340 5.257 1.043 1.00 97.00 85 LYS A C 1
ATOM 666 O O . LYS A 1 85 ? -8.996 4.560 0.284 1.00 97.00 85 LYS A O 1
ATOM 671 N N . ASN A 1 86 ? -8.683 6.515 1.334 1.00 94.38 86 ASN A N 1
ATOM 672 C CA . ASN A 1 86 ? -9.852 7.198 0.751 1.00 94.38 86 ASN A CA 1
ATOM 673 C C . ASN A 1 86 ? -11.158 6.372 0.825 1.00 94.38 86 ASN A C 1
ATOM 675 O O . ASN A 1 86 ? -11.932 6.333 -0.126 1.00 94.38 86 ASN A O 1
ATOM 679 N N . ASN A 1 87 ? -11.400 5.700 1.958 1.00 93.56 87 ASN A N 1
ATOM 680 C 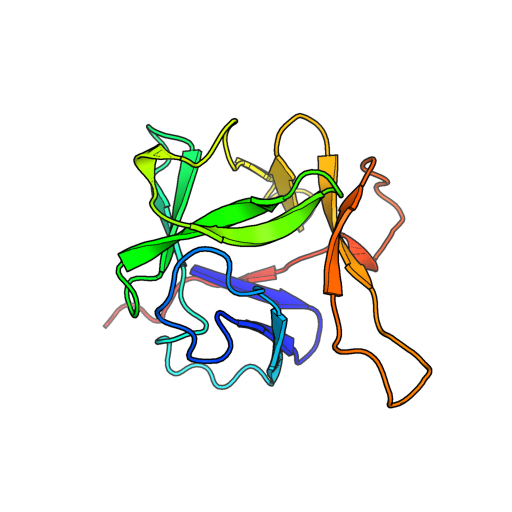CA . ASN A 1 87 ? -12.559 4.820 2.174 1.00 93.56 87 ASN A CA 1
ATOM 681 C C . ASN A 1 87 ? -12.616 3.567 1.266 1.00 93.56 87 ASN A C 1
ATOM 683 O O . ASN A 1 87 ? -13.661 2.928 1.148 1.00 93.56 87 ASN A O 1
ATOM 687 N N . GLN A 1 88 ? -11.494 3.210 0.640 1.00 97.56 88 GLN A N 1
ATOM 688 C CA . GLN A 1 88 ? -11.296 1.989 -0.135 1.00 97.56 88 GLN A CA 1
ATOM 689 C C . GLN A 1 88 ? -10.301 1.064 0.569 1.00 97.56 88 GLN A C 1
ATOM 691 O O . GLN A 1 88 ? -9.456 1.506 1.350 1.00 97.56 88 GLN A O 1
ATOM 696 N N . CYS A 1 89 ? -10.400 -0.225 0.266 1.00 97.88 89 CYS A N 1
ATOM 697 C CA . CYS A 1 89 ? -9.568 -1.286 0.802 1.00 97.88 89 CYS A CA 1
ATOM 698 C C . CYS A 1 89 ? -8.586 -1.774 -0.262 1.00 97.88 89 CYS A C 1
ATOM 700 O O . CYS A 1 89 ? -8.951 -1.943 -1.427 1.00 97.88 89 CYS A O 1
ATOM 702 N N . THR A 1 90 ? -7.351 -2.038 0.156 1.00 97.88 90 THR A N 1
ATOM 703 C CA . THR A 1 90 ? -6.342 -2.677 -0.694 1.00 97.88 90 THR A CA 1
ATOM 704 C C . THR A 1 90 ? -6.690 -4.147 -0.876 1.00 97.88 90 THR A C 1
ATOM 706 O O . THR A 1 90 ? -6.754 -4.883 0.107 1.00 97.88 90 THR A O 1
ATOM 709 N N . ALA A 1 91 ? -6.882 -4.579 -2.117 1.00 97.25 91 ALA A N 1
ATOM 710 C CA . ALA A 1 91 ? -7.195 -5.950 -2.483 1.00 97.25 91 ALA A CA 1
ATOM 711 C C . ALA A 1 91 ? -6.111 -6.554 -3.372 1.00 97.25 91 ALA A C 1
ATOM 713 O O . ALA A 1 91 ? -5.588 -5.892 -4.272 1.00 97.25 91 ALA A O 1
ATOM 714 N N . LEU A 1 92 ? -5.831 -7.836 -3.160 1.00 95.75 92 LEU A N 1
ATOM 715 C CA . LEU A 1 92 ? -5.025 -8.639 -4.067 1.00 95.75 92 LEU A CA 1
ATOM 716 C C . LEU A 1 92 ? -5.901 -9.269 -5.155 1.00 95.75 92 LEU A C 1
ATOM 718 O O . LEU A 1 92 ? -6.777 -10.089 -4.872 1.00 95.75 92 LEU A O 1
ATOM 722 N N . LEU A 1 93 ? -5.625 -8.931 -6.414 1.00 92.62 93 LEU A N 1
ATOM 723 C CA . LEU A 1 93 ? -6.205 -9.592 -7.577 1.00 92.62 93 LEU A CA 1
ATOM 724 C C . LEU A 1 93 ? -5.167 -10.525 -8.204 1.00 92.62 93 LEU A C 1
ATOM 726 O O . LEU A 1 93 ? -4.181 -10.086 -8.800 1.00 92.62 93 LEU A O 1
ATOM 730 N N . LEU A 1 94 ? -5.406 -11.828 -8.061 1.00 84.50 94 LEU A N 1
ATOM 731 C CA . LEU A 1 94 ? -4.613 -12.865 -8.712 1.00 84.50 94 LEU A CA 1
ATOM 732 C C . LEU A 1 94 ? -5.038 -12.976 -10.177 1.00 84.50 94 LEU A C 1
ATOM 734 O O . LEU A 1 94 ? -6.222 -13.158 -10.468 1.00 84.50 94 LEU A O 1
ATOM 738 N N . SER A 1 95 ? -4.084 -12.888 -11.101 1.00 72.19 95 SER A N 1
ATOM 739 C CA . SER A 1 95 ? -4.360 -13.182 -12.507 1.00 72.19 95 SER A CA 1
ATOM 740 C C . SER A 1 95 ? -4.285 -14.690 -12.735 1.00 72.19 95 SER A C 1
ATOM 742 O O . SER A 1 95 ? -3.250 -15.312 -12.512 1.00 72.19 95 SER A O 1
ATOM 744 N N . SER A 1 96 ? -5.379 -15.289 -13.205 1.00 58.50 96 SER A N 1
ATOM 745 C CA . SER A 1 96 ? -5.440 -16.708 -13.584 1.00 58.50 96 SER A CA 1
ATOM 746 C C . SER A 1 96 ? -4.787 -17.000 -14.941 1.00 58.50 96 SER A C 1
ATOM 748 O O . SER A 1 96 ? -4.481 -18.147 -15.251 1.00 58.50 96 SER A O 1
ATOM 750 N N . SER A 1 97 ? -4.579 -15.972 -15.765 1.00 55.69 97 SER A N 1
ATOM 751 C CA . SER A 1 97 ? -3.830 -16.044 -17.019 1.00 55.69 97 SER A CA 1
ATOM 752 C C . SER A 1 97 ? -2.373 -15.689 -16.742 1.00 55.69 97 SER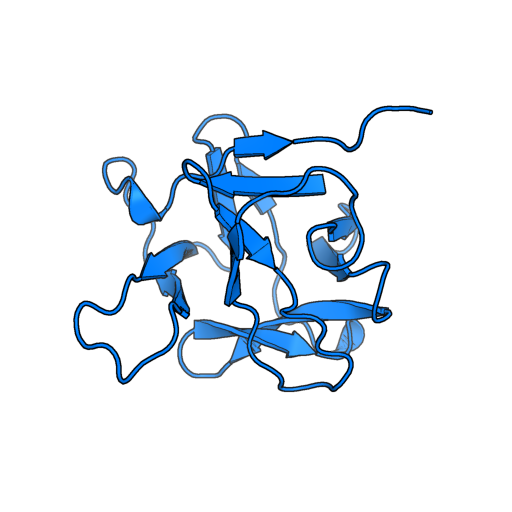 A C 1
ATOM 754 O O . SER A 1 97 ? -2.113 -14.583 -16.265 1.00 55.69 97 SER A O 1
ATOM 756 N N . GLY A 1 98 ? -1.431 -16.581 -17.064 1.00 51.97 98 GLY A N 1
ATOM 757 C CA . GLY A 1 98 ? 0.021 -16.413 -16.867 1.00 51.97 98 GLY A CA 1
ATOM 758 C C . GLY A 1 98 ? 0.691 -15.269 -17.648 1.00 51.97 98 GLY A C 1
ATOM 759 O O . GLY A 1 98 ? 1.893 -15.318 -17.867 1.00 51.97 98 GLY A O 1
ATOM 760 N N . ASP A 1 99 ? -0.086 -14.273 -18.072 1.00 51.47 99 ASP A N 1
ATOM 761 C CA . ASP A 1 99 ? 0.299 -13.129 -18.905 1.00 51.47 99 ASP A CA 1
ATOM 762 C C . ASP A 1 99 ? 0.078 -11.775 -18.191 1.00 51.47 99 ASP A C 1
ATOM 764 O O . ASP A 1 99 ? 0.404 -10.718 -18.722 1.00 51.47 99 ASP A O 1
ATOM 768 N N . ARG A 1 100 ? -0.487 -11.772 -16.971 1.00 55.22 100 ARG A N 1
ATOM 769 C CA . ARG A 1 100 ? -0.568 -10.565 -16.130 1.00 55.22 100 ARG A CA 1
ATOM 770 C C . ARG A 1 100 ? 0.013 -10.829 -14.753 1.00 55.22 100 ARG A C 1
ATOM 772 O O . ARG A 1 100 ? -0.299 -11.843 -14.131 1.00 55.22 100 ARG A O 1
ATOM 779 N N . ASP A 1 101 ? 0.809 -9.879 -14.281 1.00 68.19 101 ASP A N 1
ATOM 780 C CA . ASP A 1 101 ? 1.310 -9.856 -12.914 1.00 68.19 101 ASP A CA 1
ATOM 781 C C . ASP A 1 101 ? 0.148 -9.763 -11.916 1.00 68.19 101 ASP A C 1
ATOM 783 O O . ASP A 1 101 ? -0.905 -9.194 -12.211 1.00 68.19 101 ASP A O 1
ATOM 787 N N . ASN A 1 102 ? 0.331 -10.326 -10.721 1.00 83.44 102 ASN A N 1
ATOM 788 C CA . ASN A 1 102 ? -0.605 -10.131 -9.617 1.00 83.44 102 ASN A CA 1
ATOM 789 C C . ASN A 1 102 ? -0.681 -8.639 -9.278 1.00 83.44 102 ASN A C 1
ATOM 791 O O . ASN A 1 102 ? 0.353 -8.001 -9.069 1.00 83.44 102 ASN A O 1
ATOM 795 N N . VAL A 1 103 ? -1.895 -8.095 -9.201 1.00 90.25 103 VAL A N 1
ATOM 796 C CA . VAL A 1 103 ? -2.103 -6.650 -9.055 1.00 90.25 103 VAL A CA 1
ATOM 797 C C . VAL A 1 103 ? -2.708 -6.340 -7.697 1.00 90.25 103 VAL A C 1
ATOM 799 O O . VAL A 1 103 ? -3.654 -6.994 -7.254 1.00 90.25 103 VAL A O 1
ATOM 802 N N . LEU A 1 104 ? -2.175 -5.309 -7.051 1.00 96.00 104 LEU A N 1
ATOM 803 C CA . LEU A 1 104 ? -2.771 -4.703 -5.871 1.00 96.00 104 LEU A CA 1
ATOM 804 C C . LEU A 1 104 ? -3.607 -3.499 -6.291 1.00 96.00 104 LEU A C 1
ATOM 806 O O . LEU A 1 104 ? -3.105 -2.606 -6.974 1.00 96.00 104 LEU A O 1
ATOM 810 N N . VAL A 1 105 ? -4.868 -3.464 -5.871 1.00 96.44 105 VAL A N 1
ATOM 811 C CA . VAL A 1 105 ? -5.808 -2.397 -6.241 1.00 96.44 105 VAL A CA 1
ATOM 812 C C . VAL A 1 105 ? -6.564 -1.866 -5.033 1.00 96.44 105 VAL A C 1
ATOM 814 O O . VAL A 1 105 ? -6.799 -2.590 -4.069 1.00 96.44 105 VAL A O 1
ATOM 817 N N . LEU A 1 106 ? -6.994 -0.612 -5.100 1.00 97.44 106 LEU A N 1
ATOM 818 C CA . LEU A 1 106 ? -7.995 -0.040 -4.211 1.00 97.44 106 LEU A CA 1
ATOM 819 C C . LEU A 1 106 ? -9.391 -0.335 -4.752 1.00 97.44 106 LEU A C 1
ATOM 821 O O . LEU A 1 106 ? -9.709 -0.036 -5.902 1.00 97.44 106 LEU A O 1
ATOM 825 N N . MET A 1 107 ? -10.248 -0.892 -3.905 1.00 96.62 107 MET A N 1
ATOM 826 C CA . MET A 1 107 ? -11.641 -1.174 -4.244 1.00 96.62 107 MET A CA 1
ATOM 827 C C . MET A 1 107 ? -12.566 -0.932 -3.042 1.00 96.62 107 MET A C 1
ATOM 829 O O . MET A 1 107 ? -12.075 -0.785 -1.920 1.00 96.62 107 MET A O 1
ATOM 833 N N . PRO A 1 108 ? -13.896 -0.849 -3.233 1.00 97.38 108 PRO A N 1
ATOM 834 C CA . PRO A 1 108 ? -14.828 -0.705 -2.120 1.00 97.38 108 PRO A CA 1
ATOM 835 C C . PRO A 1 108 ? -14.616 -1.781 -1.051 1.00 97.38 108 PRO A C 1
ATOM 837 O O . PRO A 1 108 ? -14.429 -2.959 -1.363 1.00 97.38 108 PRO A O 1
ATOM 840 N N . CYS A 1 109 ? -14.630 -1.359 0.209 1.00 97.12 109 CYS A N 1
ATOM 841 C CA . CYS A 1 109 ? -14.422 -2.255 1.334 1.00 97.12 109 CYS A CA 1
ATOM 842 C C . CYS A 1 109 ? -15.602 -3.213 1.525 1.00 97.12 109 CYS A C 1
ATOM 844 O O . CYS A 1 109 ? -16.737 -2.773 1.684 1.00 97.12 109 CYS A O 1
ATOM 846 N N . ASP A 1 110 ? -15.309 -4.509 1.591 1.00 95.38 110 ASP A N 1
ATOM 847 C CA . ASP A 1 110 ? -16.259 -5.575 1.920 1.00 95.38 110 ASP A CA 1
ATOM 848 C C . ASP A 1 110 ? -15.648 -6.493 2.979 1.00 95.38 110 ASP A C 1
ATOM 850 O O . ASP A 1 110 ? -14.657 -7.167 2.700 1.00 95.38 110 ASP A O 1
ATOM 854 N N . VAL A 1 111 ? -16.238 -6.533 4.182 1.00 88.69 111 VAL A N 1
ATOM 855 C CA . VAL A 1 111 ? -15.772 -7.317 5.347 1.00 88.69 111 VAL A CA 1
ATOM 856 C C . VAL A 1 111 ? -15.637 -8.822 5.076 1.00 88.69 111 VAL A C 1
ATOM 858 O O . VAL A 1 111 ? -14.830 -9.494 5.728 1.00 88.69 111 VAL A O 1
ATOM 861 N N . THR A 1 112 ? -16.383 -9.337 4.099 1.00 93.00 112 THR A N 1
ATOM 862 C CA . THR A 1 112 ? -16.385 -10.748 3.697 1.00 93.00 112 THR A CA 1
ATOM 863 C C . THR A 1 112 ? -15.345 -11.075 2.623 1.00 93.00 112 THR A C 1
ATOM 865 O O . THR A 1 112 ? -15.010 -12.242 2.436 1.00 93.00 112 THR A O 1
ATOM 868 N N . ASP A 1 113 ? -14.782 -10.064 1.953 1.00 95.62 113 ASP A N 1
ATOM 869 C CA . ASP A 1 113 ? -13.796 -10.262 0.893 1.00 95.62 113 ASP A CA 1
ATOM 870 C C . ASP A 1 113 ? -12.400 -10.533 1.474 1.00 95.62 113 ASP A C 1
ATOM 872 O O . ASP A 1 113 ? -11.686 -9.629 1.921 1.00 95.62 113 ASP A O 1
ATOM 876 N N . GLU A 1 114 ? -11.990 -11.800 1.434 1.00 94.75 114 GLU A N 1
ATOM 877 C CA . GLU A 1 114 ? -10.671 -12.256 1.887 1.00 94.75 114 GLU A CA 1
ATOM 878 C C . GLU A 1 114 ? -9.518 -11.627 1.095 1.00 94.75 114 GLU A C 1
ATOM 880 O O . GLU A 1 114 ? -8.411 -11.512 1.623 1.00 94.75 114 GLU A O 1
ATOM 885 N N . ARG A 1 115 ? -9.753 -11.163 -0.145 1.00 96.19 115 ARG A N 1
ATOM 886 C CA . ARG A 1 115 ? -8.719 -10.498 -0.959 1.00 96.19 115 ARG A CA 1
ATOM 887 C C . ARG A 1 115 ? -8.247 -9.192 -0.335 1.00 96.19 115 ARG A C 1
ATOM 889 O O . ARG A 1 115 ? -7.149 -8.744 -0.647 1.00 96.19 115 ARG A O 1
ATOM 896 N N . GLN A 1 116 ? -9.076 -8.597 0.521 1.00 97.19 116 GLN A N 1
ATOM 897 C CA . GLN A 1 116 ? -8.834 -7.321 1.190 1.00 97.19 116 GLN A CA 1
ATOM 898 C C . GLN A 1 116 ? -8.190 -7.480 2.574 1.00 97.19 116 GLN A C 1
ATOM 900 O O . GLN A 1 116 ? -7.980 -6.479 3.264 1.00 97.19 116 GLN A O 1
ATOM 905 N N . ARG A 1 117 ? -7.912 -8.720 3.001 1.00 97.00 117 ARG A N 1
ATOM 906 C CA . ARG A 1 117 ? -7.358 -9.017 4.322 1.00 97.00 117 ARG A CA 1
ATOM 907 C C . ARG A 1 117 ? -5.847 -9.182 4.285 1.00 97.00 117 ARG A C 1
ATOM 909 O O . ARG A 1 117 ? -5.299 -9.949 3.497 1.00 97.00 117 ARG A O 1
ATOM 916 N N . TRP A 1 118 ? -5.202 -8.501 5.217 1.00 97.12 118 TRP A N 1
ATOM 917 C CA . TRP A 1 118 ? -3.766 -8.424 5.392 1.00 97.12 118 TRP A CA 1
ATOM 918 C C . TRP A 1 118 ? -3.419 -8.629 6.862 1.00 97.12 118 TRP A C 1
ATOM 920 O O . TRP A 1 118 ? -4.048 -8.071 7.759 1.00 97.12 118 TRP A O 1
ATOM 930 N N . ILE A 1 119 ? -2.376 -9.410 7.102 1.00 96.31 119 ILE A N 1
ATOM 931 C CA . ILE A 1 119 ? -1.727 -9.546 8.398 1.00 96.31 119 ILE A CA 1
ATOM 932 C C . ILE A 1 119 ? -0.612 -8.506 8.447 1.00 96.31 119 ILE A C 1
ATOM 934 O O . ILE A 1 119 ? 0.237 -8.453 7.553 1.00 96.31 119 ILE A O 1
ATOM 938 N N . PHE A 1 120 ? -0.620 -7.677 9.487 1.00 95.25 120 PHE A N 1
ATOM 939 C CA . PHE A 1 120 ? 0.400 -6.660 9.711 1.00 95.25 120 PHE A CA 1
ATOM 940 C C . PHE A 1 120 ? 1.480 -7.214 10.626 1.00 95.25 120 PHE A C 1
ATOM 942 O O . PHE A 1 120 ? 1.281 -7.382 11.827 1.00 95.25 120 PHE A O 1
ATOM 949 N N . GLU A 1 121 ? 2.641 -7.498 10.053 1.00 92.31 121 GLU A N 1
ATOM 950 C CA . GLU A 1 121 ? 3.776 -8.026 10.798 1.00 92.31 121 GLU A CA 1
ATOM 951 C C . GLU A 1 121 ? 4.774 -6.897 11.053 1.00 92.31 121 GLU A C 1
ATOM 953 O O . GLU A 1 121 ? 5.178 -6.157 10.149 1.00 92.31 121 GLU A O 1
ATOM 958 N N . LYS A 1 122 ? 5.161 -6.721 12.316 1.00 82.44 122 LYS A N 1
ATOM 959 C CA . LYS A 1 122 ? 6.277 -5.838 12.657 1.00 82.44 122 LYS A CA 1
ATOM 960 C C . LYS A 1 122 ? 7.581 -6.584 12.353 1.00 82.44 122 LYS A C 1
ATOM 962 O O . LYS A 1 122 ? 7.625 -7.799 12.556 1.00 82.44 122 LYS A O 1
ATOM 967 N N . PRO A 1 123 ? 8.631 -5.894 11.872 1.00 66.31 123 PRO A N 1
ATOM 968 C CA . PRO A 1 123 ? 9.952 -6.500 11.786 1.00 66.31 123 PRO A CA 1
ATOM 969 C C . PRO A 1 123 ? 10.343 -7.056 13.164 1.00 66.31 123 PRO A C 1
ATOM 971 O O . PRO A 1 123 ? 9.946 -6.459 14.174 1.00 66.31 123 PRO A O 1
ATOM 974 N N . PRO A 1 124 ? 11.106 -8.159 13.238 1.00 59.88 124 PRO A N 1
ATOM 975 C CA . PRO A 1 124 ? 11.718 -8.573 14.492 1.00 59.88 124 PRO A CA 1
ATOM 976 C C . PRO A 1 124 ? 12.470 -7.380 15.090 1.00 59.88 124 PRO A C 1
ATOM 978 O O . PRO A 1 124 ? 13.258 -6.738 14.395 1.00 59.88 124 PRO A O 1
ATOM 981 N N . ALA A 1 125 ? 12.185 -7.046 16.349 1.00 55.38 125 ALA A N 1
ATOM 982 C CA . ALA A 1 125 ? 12.989 -6.071 17.070 1.00 55.38 125 ALA A CA 1
ATOM 983 C C . ALA A 1 125 ? 14.379 -6.689 17.268 1.00 55.38 125 ALA A C 1
ATOM 985 O O . ALA A 1 125 ? 14.491 -7.724 17.928 1.00 55.38 125 ALA A O 1
ATOM 986 N N . PHE A 1 126 ? 15.395 -6.097 16.645 1.00 49.25 126 PHE A N 1
ATOM 987 C CA . PHE A 1 126 ? 16.798 -6.392 16.921 1.00 49.25 126 PHE A CA 1
ATOM 988 C C . PHE A 1 126 ? 17.339 -5.380 17.927 1.00 49.25 126 PHE A C 1
ATOM 990 O O . PHE A 1 126 ? 16.980 -4.185 17.797 1.00 49.25 126 PHE A O 1
#

Radius of gyration: 13.35 Å; chains: 1; bounding box: 33×31×36 Å

Foldseek 3Di:
DWWDQDQKTFFLVLDQDFPAATAIDGDDQPQARRDWDADPVAQWTARPNRRWTWAADPQQWTTTHHRVPHPFHWDQPQVLQFTDTPQWTWFWDDDPDPPDGTITGTDHDDSPDSRRHIDDDDRPDD

Sequence (126 aa):
LTFRQGNVCIDSLGRHTALSSVGIYRCHGTGGNQEWVLNDKFGVLKSPYSNLCITDDEKGTLILHYCNMTRGRWILDETNGRLLKNNQCTALLLSSSGDRDNVLVLMPCDVTDERQRWIFEKPPAF

pLDDT: mean 91.72, std 10.83, range [49.25, 98.19]

Organism: NCBI:txid42155

InterPro domains:
  IPR000772 Ricin B, lectin domain [PF00652] (5-118)
  IPR000772 Ricin B, lectin domain [SM00458] (1-121)
  IPR035992 Ricin B-like lectins [SSF50370] (4-121)

Secondary structure (DSSP, 8-state):
-EEEETTEEEE-TT--STTPBPEEEE--SS-GGG--EEETTTTEEE-TTTS-EEEE-TTSBEEEE-GGG--S-EEEETTTTEEEETTEEEEEE--SSTTS--EEEEEE--TT-GGG--EEEPPP--